Protein AF-A0A3S1G6J6-F1 (afdb_monomer)

Sequence (138 aa):
MSFRYRRLLALITTTALSLSAAEGQTLSLKPFKDDLFAYPAALSTGDNGAYTVLDYHEMRDINQRDEVPEKRVRAQYTDPGVRKVQQDLMLKTDAGDIRHVAVGRTEGASIIVLYLHGQGGSRKQGVDDFTFGGNFNR

Mean predicted aligned error: 9.69 Å

pLDDT: mean 85.07, std 16.34, range [47.88, 97.38]

Solvent-accessible surface area (backbone atoms only — not comparable to full-atom values): 9026 Å² total; per-residue (Å²): 134,72,68,68,59,54,54,53,55,55,54,54,57,58,60,63,67,69,68,80,74,74,72,74,80,76,90,69,81,80,88,67,65,50,86,83,66,57,79,57,62,69,76,44,73,41,76,95,69,78,38,72,43,61,60,82,45,62,61,69,79,48,57,66,47,35,71,38,85,93,58,24,37,35,69,90,49,42,59,76,78,54,62,85,43,52,44,87,44,73,47,83,48,98,92,47,77,47,69,42,65,48,68,67,70,88,69,93,54,96,73,84,88,84,85,80,70,64,90,94,56,51,72,54,55,55,68,35,27,53,50,66,24,39,70,72,60,114

Radius of gyration: 24.17 Å; Cα contacts (8 Å, |Δi|>4): 130; chains: 1; bounding box: 36×58×77 Å

Foldseek 3Di:
DPPVVVVVVVVVVVVVVVPPPPPPPPDDDDDDPCVLQPFADWPDADDVRPDTHGPDDCVRNAQVQAPPHQQFGDPSLADCPQVVQKDFDWDQDPVGIDTAIATDDPPPDPDDQDDDDDPPDDRCQLPPCGRNGPDNRD

Secondary structure (DSSP, 8-state):
--HHHHHHHHHHHHHHTTSS--------PPP-SGGGS----EEEEEGGGTEEEE---HHHHTGGGEEETTTEE-GGG--GGGGGGEEEEEEEETTEEEEEEEES--SS-S--------TT--TTTTT-HHHH-SSTT-

Structure (mmCIF, N/CA/C/O backbone):
data_AF-A0A3S1G6J6-F1
#
_entry.id   AF-A0A3S1G6J6-F1
#
loop_
_atom_site.group_PDB
_atom_site.id
_atom_site.type_symbol
_atom_site.label_atom_id
_atom_site.label_alt_id
_atom_site.label_comp_id
_atom_site.label_asym_id
_atom_site.label_entity_id
_atom_site.label_seq_id
_atom_site.pdbx_PDB_ins_code
_atom_site.Cartn_x
_atom_site.Cartn_y
_atom_site.Cartn_z
_atom_site.occupancy
_atom_site.B_iso_or_equiv
_atom_site.auth_seq_id
_atom_site.auth_comp_id
_atom_site.auth_asym_id
_atom_site.auth_atom_id
_atom_site.pdbx_PDB_model_num
ATOM 1 N N . MET A 1 1 ? -8.159 -36.615 60.527 1.00 50.88 1 MET A N 1
ATOM 2 C CA . MET A 1 1 ? -8.927 -35.936 59.449 1.00 50.88 1 MET A CA 1
ATOM 3 C C . MET A 1 1 ? -8.016 -35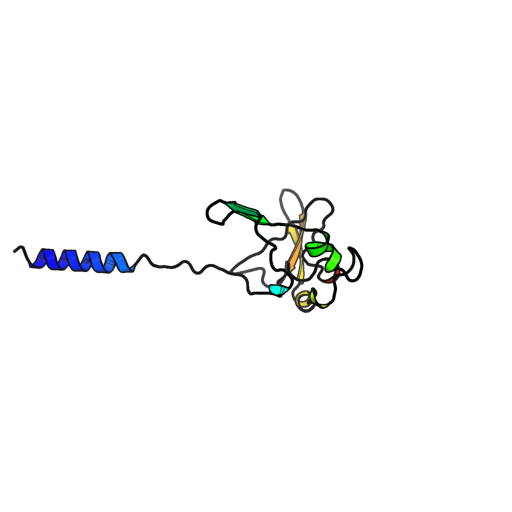.346 58.351 1.00 50.88 1 MET A C 1
ATOM 5 O O . MET A 1 1 ? -8.271 -34.259 57.859 1.00 50.88 1 MET A O 1
ATOM 9 N N . SER A 1 2 ? -6.969 -36.056 57.904 1.00 58.38 2 SER A N 1
ATOM 10 C CA . SER A 1 2 ? -5.903 -35.475 57.054 1.00 58.38 2 SER A CA 1
ATOM 11 C C . SER A 1 2 ? -5.946 -35.860 55.565 1.00 58.38 2 SER A C 1
ATOM 13 O O . SER A 1 2 ? -5.248 -35.255 54.756 1.00 58.38 2 SER A O 1
ATOM 15 N N . PHE A 1 3 ? -6.777 -36.830 55.166 1.00 49.66 3 PHE A N 1
ATOM 16 C CA . PHE A 1 3 ? -6.821 -37.327 53.780 1.00 49.66 3 PHE A CA 1
ATOM 17 C C . PHE A 1 3 ? -7.861 -36.635 52.885 1.00 49.66 3 PHE A C 1
ATOM 19 O O . PHE A 1 3 ? -7.673 -36.558 51.673 1.00 49.66 3 PHE A O 1
ATOM 26 N N . ARG A 1 4 ? -8.943 -36.094 53.463 1.00 52.31 4 ARG A N 1
ATOM 27 C CA . ARG A 1 4 ? -10.014 -35.417 52.705 1.00 52.31 4 ARG A CA 1
ATOM 28 C C . ARG A 1 4 ? -9.624 -33.997 52.272 1.00 52.31 4 ARG A C 1
ATOM 30 O O . ARG A 1 4 ? -9.928 -33.611 51.152 1.00 52.31 4 ARG A O 1
ATOM 37 N N . TYR A 1 5 ? -8.855 -33.281 53.096 1.00 47.88 5 TYR A N 1
ATOM 38 C CA . TYR A 1 5 ? -8.312 -31.956 52.762 1.00 47.88 5 TYR A CA 1
ATOM 39 C C . TYR A 1 5 ? -7.234 -32.011 51.666 1.00 47.88 5 TYR A C 1
ATOM 41 O O . TYR A 1 5 ? -7.206 -31.155 50.788 1.00 47.88 5 TYR A O 1
ATOM 49 N N . ARG A 1 6 ? -6.393 -33.058 51.653 1.00 49.28 6 ARG A N 1
ATOM 50 C CA . ARG A 1 6 ? -5.360 -33.260 50.617 1.00 49.28 6 ARG A CA 1
ATOM 51 C C . ARG A 1 6 ? -5.940 -33.524 49.224 1.00 49.28 6 ARG A C 1
ATOM 53 O O . ARG A 1 6 ? -5.375 -33.056 48.244 1.00 49.28 6 ARG A O 1
ATOM 60 N N . ARG A 1 7 ? -7.072 -34.234 49.128 1.00 49.66 7 ARG A N 1
ATOM 61 C CA . ARG A 1 7 ? -7.771 -34.461 47.848 1.00 49.66 7 ARG A CA 1
ATOM 62 C C . ARG A 1 7 ? -8.477 -33.205 47.332 1.00 49.66 7 ARG A C 1
ATOM 64 O O . ARG A 1 7 ? -8.527 -33.010 46.126 1.00 49.66 7 ARG A O 1
ATOM 71 N N . LEU A 1 8 ? -8.969 -32.348 48.231 1.00 50.72 8 LEU A N 1
ATOM 72 C CA . LEU A 1 8 ? -9.599 -31.078 47.860 1.00 50.72 8 LEU A CA 1
ATOM 73 C C . LEU A 1 8 ? -8.570 -30.069 47.317 1.00 50.72 8 LEU A C 1
ATOM 75 O O . LEU A 1 8 ? -8.818 -29.432 46.301 1.00 50.72 8 LEU A O 1
ATOM 79 N N . LEU A 1 9 ? -7.391 -29.980 47.946 1.00 50.53 9 LEU A N 1
ATOM 80 C CA . LEU A 1 9 ? -6.287 -29.132 47.476 1.00 50.53 9 LEU A CA 1
ATOM 81 C C . LEU A 1 9 ? -5.698 -29.603 46.138 1.00 50.53 9 LEU A C 1
ATOM 83 O O . LEU A 1 9 ? -5.384 -28.766 45.301 1.00 50.53 9 LEU A O 1
ATOM 87 N N . ALA A 1 10 ? -5.595 -30.919 45.916 1.00 50.81 10 ALA A N 1
ATOM 88 C CA . ALA A 1 10 ? -5.104 -31.475 44.652 1.00 50.81 10 ALA A CA 1
ATOM 89 C C . ALA A 1 10 ? -6.067 -31.244 43.472 1.00 50.81 10 ALA A C 1
ATOM 91 O O . ALA A 1 10 ? -5.617 -31.119 42.339 1.00 50.81 10 ALA A O 1
ATOM 92 N N . LEU A 1 11 ? -7.379 -31.167 43.731 1.00 50.28 11 LEU A N 1
ATOM 93 C CA . LEU A 1 11 ? -8.377 -30.911 42.691 1.00 50.28 11 LEU A CA 1
ATOM 94 C C . LEU A 1 11 ? -8.388 -29.435 42.257 1.00 50.28 11 LEU A C 1
ATOM 96 O O . LEU A 1 11 ? -8.588 -29.151 41.080 1.00 50.28 11 LEU A O 1
ATOM 100 N N . ILE A 1 12 ? -8.122 -28.509 43.189 1.00 53.03 12 ILE A N 1
ATOM 101 C CA . ILE A 1 12 ? -8.065 -27.060 42.929 1.00 53.03 12 ILE A CA 1
ATOM 102 C C . ILE A 1 12 ? -6.792 -26.678 42.155 1.00 53.03 12 ILE A C 1
ATOM 104 O O . ILE A 1 12 ? -6.834 -25.794 41.300 1.00 53.03 12 ILE A O 1
ATOM 108 N N . THR A 1 13 ? -5.664 -27.359 42.386 1.00 50.00 13 THR A N 1
ATOM 109 C CA . THR A 1 13 ? -4.438 -27.114 41.608 1.00 50.00 13 THR A CA 1
ATOM 110 C C . THR A 1 13 ? -4.523 -27.649 40.178 1.00 50.00 13 THR A C 1
ATOM 112 O O . THR A 1 13 ? -3.950 -27.037 39.281 1.00 50.00 13 THR A O 1
ATOM 115 N N . THR A 1 14 ? -5.277 -28.725 39.917 1.00 49.28 14 THR A N 1
ATOM 116 C CA . THR A 1 14 ? -5.472 -29.229 38.544 1.00 49.28 14 THR A CA 1
ATOM 117 C C . THR A 1 14 ? -6.400 -28.363 37.689 1.00 49.28 14 THR A C 1
ATOM 119 O O . THR A 1 14 ? -6.149 -28.241 36.496 1.00 49.28 14 THR A O 1
ATOM 122 N N . THR A 1 15 ? -7.420 -27.712 38.262 1.00 51.25 15 THR A N 1
ATOM 123 C CA . THR A 1 15 ? -8.290 -26.779 37.515 1.00 51.25 15 THR A CA 1
ATOM 124 C C . THR A 1 15 ? -7.660 -25.405 37.297 1.00 51.25 15 THR A C 1
ATOM 126 O O . THR A 1 15 ? -7.985 -24.744 36.314 1.00 51.25 15 THR A O 1
ATOM 129 N N . ALA A 1 16 ? -6.725 -24.979 38.153 1.00 49.78 16 ALA A N 1
ATOM 130 C CA . ALA A 1 16 ? -6.007 -23.715 37.972 1.00 49.78 16 ALA A CA 1
ATOM 131 C C . ALA A 1 16 ? -4.977 -23.755 36.823 1.00 49.78 16 ALA A C 1
ATOM 133 O O . ALA A 1 16 ? -4.692 -22.717 36.233 1.00 49.78 16 ALA A O 1
ATOM 134 N N . LEU A 1 17 ? -4.449 -24.934 36.460 1.00 49.00 17 LEU A N 1
ATOM 135 C CA . LEU A 1 17 ? -3.523 -25.070 35.325 1.00 49.00 17 LEU A CA 1
ATOM 136 C C . LEU A 1 17 ? -4.220 -25.111 33.954 1.00 49.00 17 LEU A C 1
ATOM 138 O O . LEU A 1 17 ? -3.553 -24.960 32.935 1.00 49.00 17 LEU A O 1
ATOM 142 N N . SER A 1 18 ? -5.541 -25.297 33.901 1.00 49.25 18 SER A N 1
ATOM 143 C CA . SER A 1 18 ? -6.286 -25.389 32.636 1.00 49.25 18 SER A CA 1
ATOM 144 C C . SER A 1 18 ? -6.743 -24.034 32.079 1.00 49.25 18 SER A C 1
ATOM 146 O O . SER A 1 18 ? -7.242 -23.989 30.959 1.00 49.25 18 SER A O 1
ATOM 148 N N . LEU A 1 19 ? -6.593 -22.934 32.829 1.00 50.34 19 LEU A N 1
ATOM 149 C CA . LEU A 1 19 ? -7.060 -21.600 32.413 1.00 50.34 19 LEU A CA 1
ATOM 150 C C . LEU A 1 19 ? -5.999 -20.744 31.697 1.00 50.34 19 LEU A C 1
ATOM 152 O O . LEU A 1 19 ? -6.320 -19.652 31.237 1.00 50.34 19 LEU A O 1
ATOM 156 N N . SER A 1 20 ? -4.758 -21.218 31.564 1.00 50.28 20 SER A N 1
ATOM 157 C CA . SER A 1 20 ? -3.644 -20.392 31.062 1.00 50.28 20 SER A CA 1
ATOM 158 C C . SER A 1 20 ? -3.334 -20.545 29.568 1.00 50.28 20 SER A C 1
ATOM 160 O O . SER A 1 20 ? -2.316 -20.037 29.113 1.00 50.28 20 SER A O 1
ATOM 162 N N . ALA A 1 21 ? -4.194 -21.207 28.792 1.00 52.06 21 ALA A N 1
ATOM 163 C CA . ALA A 1 21 ? -4.043 -21.321 27.340 1.00 52.06 21 ALA A CA 1
ATOM 164 C C . ALA A 1 21 ? -5.239 -20.702 26.605 1.00 52.06 21 ALA A C 1
ATOM 166 O O . ALA A 1 21 ? -5.831 -21.306 25.716 1.00 52.06 21 ALA A O 1
ATOM 167 N N . ALA A 1 22 ? -5.614 -19.478 26.975 1.00 48.84 22 ALA A N 1
ATOM 168 C CA . ALA A 1 22 ? -6.229 -18.598 25.993 1.00 48.84 22 ALA A CA 1
ATOM 169 C C . ALA A 1 22 ? -5.096 -18.119 25.077 1.00 48.84 22 ALA A C 1
ATOM 171 O O . ALA A 1 22 ? -4.507 -17.064 25.305 1.00 48.84 22 ALA A O 1
ATOM 172 N N . GLU A 1 23 ? -4.730 -18.940 24.089 1.00 52.06 23 GLU A N 1
ATOM 173 C CA . GLU A 1 23 ? -3.967 -18.455 22.943 1.00 52.06 23 GLU A CA 1
ATOM 174 C C . GLU A 1 23 ? -4.754 -17.271 22.379 1.00 52.06 23 GLU A C 1
ATOM 176 O O . GLU A 1 23 ? -5.882 -17.421 21.904 1.00 52.06 23 GLU A O 1
ATOM 181 N N . GLY A 1 24 ? -4.208 -16.063 22.523 1.00 55.59 24 GLY A N 1
ATOM 182 C CA . GLY A 1 24 ? -4.792 -14.891 21.900 1.00 55.59 24 GLY A CA 1
ATOM 183 C C . GLY A 1 24 ? -4.855 -15.160 20.404 1.00 55.59 24 GLY A C 1
ATOM 184 O O . GLY A 1 24 ? -3.812 -15.339 19.778 1.00 55.59 24 GLY A O 1
ATOM 185 N N . GLN A 1 25 ? -6.063 -15.223 19.839 1.00 61.56 25 GLN A N 1
ATOM 186 C CA . GLN A 1 25 ? -6.243 -15.286 18.394 1.00 61.56 25 GLN A CA 1
ATOM 187 C C . GLN A 1 25 ? -5.482 -14.110 17.791 1.00 61.56 25 GLN A C 1
ATOM 189 O O . GLN A 1 25 ? -5.874 -12.954 17.954 1.00 61.56 25 GLN A O 1
ATOM 194 N N . THR A 1 26 ? -4.358 -14.401 17.140 1.00 72.81 26 THR A N 1
ATOM 195 C CA . THR A 1 26 ? -3.613 -13.385 16.415 1.00 72.81 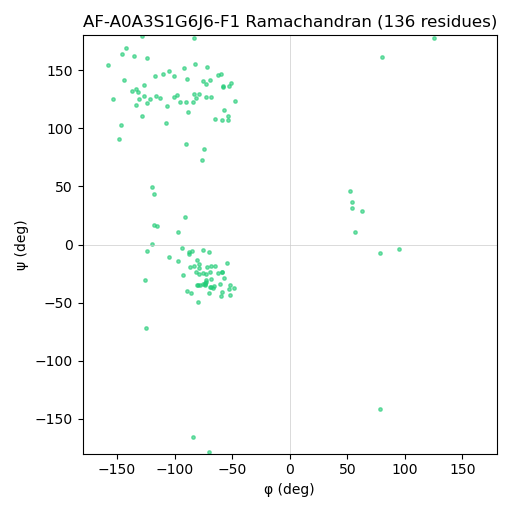26 THR A CA 1
ATOM 196 C C . THR A 1 26 ? -4.503 -12.927 15.271 1.00 72.81 26 THR A C 1
ATOM 198 O O . THR A 1 26 ? -4.764 -13.666 14.323 1.00 72.81 26 THR A O 1
ATOM 201 N N . LEU A 1 27 ? -5.024 -11.711 15.407 1.00 82.25 27 LEU A N 1
ATOM 202 C CA . LEU A 1 27 ? -5.708 -10.998 14.342 1.00 82.25 27 LEU A CA 1
ATOM 203 C C . LEU A 1 27 ? -4.720 -10.855 13.182 1.00 82.25 27 LEU A C 1
ATOM 205 O O . LEU A 1 27 ? -3.752 -10.106 13.277 1.00 82.25 27 LEU A O 1
ATOM 209 N N . SER A 1 28 ? -4.949 -11.618 12.116 1.00 85.06 28 SER A N 1
ATOM 210 C CA . SER A 1 28 ? -4.116 -11.621 10.917 1.00 85.06 28 SER A CA 1
ATOM 211 C C . SER A 1 28 ? -4.921 -11.145 9.715 1.00 85.06 28 SER A C 1
ATOM 213 O O . SER A 1 28 ? -6.125 -11.407 9.608 1.00 85.06 28 SER A O 1
ATOM 215 N N . LEU A 1 29 ? -4.251 -10.439 8.810 1.00 86.88 29 LEU A N 1
ATOM 216 C CA . LEU A 1 29 ? -4.826 -10.060 7.527 1.00 86.88 29 LEU A CA 1
ATOM 217 C C . LEU A 1 29 ? -4.928 -11.293 6.625 1.00 86.88 29 LEU A C 1
ATOM 219 O O . LEU A 1 29 ? -4.169 -12.255 6.755 1.00 86.88 29 LEU A O 1
ATOM 223 N N . LYS A 1 30 ? -5.892 -11.278 5.702 1.00 88.06 30 LYS A N 1
ATOM 224 C CA . LYS A 1 30 ? -5.967 -12.330 4.686 1.00 88.06 30 LYS A CA 1
ATOM 225 C C . LYS A 1 30 ? -4.779 -12.190 3.724 1.00 88.06 30 LYS A C 1
ATOM 227 O O . LYS A 1 30 ? -4.477 -11.059 3.348 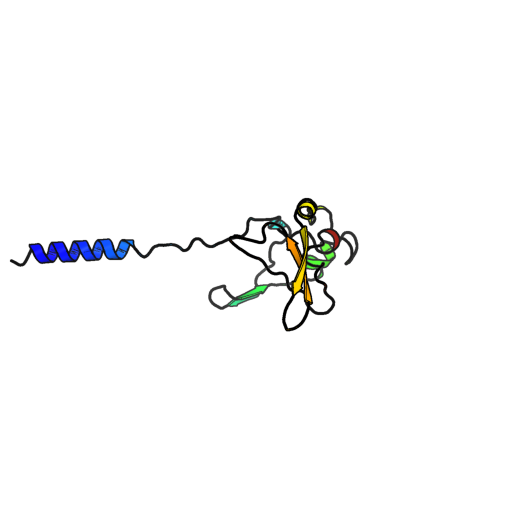1.00 88.06 30 LYS A O 1
ATOM 232 N N . PRO A 1 31 ? -4.181 -13.307 3.278 1.00 89.94 31 PRO A N 1
ATOM 233 C CA . PRO A 1 31 ? -3.203 -13.307 2.195 1.00 89.94 31 PRO A CA 1
ATOM 234 C C . PRO A 1 31 ? -3.713 -12.570 0.955 1.00 89.94 31 PRO A C 1
ATOM 236 O O . PRO A 1 31 ? -4.872 -12.745 0.556 1.00 89.94 31 PRO A O 1
ATOM 239 N N . PHE A 1 32 ? -2.847 -11.793 0.312 1.00 91.06 32 PHE A N 1
ATOM 240 C CA . PHE A 1 32 ? -3.133 -11.139 -0.958 1.00 91.06 32 PHE A CA 1
ATOM 241 C C . PHE A 1 32 ? -1.863 -11.039 -1.801 1.00 91.06 32 PHE A C 1
ATOM 243 O O . PHE A 1 32 ? -1.032 -10.155 -1.621 1.00 91.06 32 PHE A O 1
ATOM 250 N N . LYS A 1 33 ? -1.756 -11.931 -2.795 1.00 93.44 33 LYS A N 1
ATOM 251 C CA . LYS A 1 33 ? -0.619 -11.977 -3.729 1.00 93.44 33 LYS A CA 1
ATOM 252 C C . LYS A 1 33 ? 0.736 -12.066 -3.010 1.00 93.44 33 LYS A C 1
ATOM 254 O O . LYS A 1 33 ? 1.714 -11.497 -3.489 1.00 93.44 33 LYS A O 1
ATOM 259 N N . ASP A 1 34 ? 0.784 -12.793 -1.897 1.00 92.38 34 ASP A N 1
ATOM 260 C CA . ASP A 1 34 ? 1.956 -12.895 -1.023 1.00 92.38 34 ASP A CA 1
ATOM 261 C C . ASP A 1 34 ? 3.223 -13.289 -1.794 1.00 92.38 34 ASP A C 1
ATOM 263 O O . ASP A 1 34 ? 4.267 -12.691 -1.577 1.00 92.38 34 ASP A O 1
ATOM 267 N N . ASP A 1 35 ? 3.123 -14.185 -2.780 1.00 93.31 35 ASP A N 1
ATOM 268 C CA . ASP A 1 35 ? 4.262 -14.581 -3.623 1.00 93.31 35 ASP A CA 1
ATOM 269 C C . ASP A 1 35 ? 4.871 -13.409 -4.417 1.00 93.31 35 ASP A C 1
ATOM 271 O O . ASP A 1 35 ? 6.077 -13.366 -4.648 1.00 93.31 35 ASP A O 1
ATOM 275 N N . LEU A 1 36 ? 4.050 -12.440 -4.842 1.00 92.75 36 LEU A N 1
ATOM 276 C CA . LEU A 1 36 ? 4.499 -11.258 -5.589 1.00 92.75 36 LEU A CA 1
ATOM 277 C C . LEU A 1 36 ? 5.075 -10.163 -4.683 1.00 92.75 36 LEU A C 1
ATOM 279 O O . LEU A 1 36 ? 5.828 -9.318 -5.171 1.00 92.75 36 LEU A O 1
ATOM 283 N N . PHE A 1 37 ? 4.693 -10.152 -3.404 1.00 90.38 37 PHE A N 1
ATOM 284 C CA . PHE A 1 37 ? 5.095 -9.154 -2.406 1.00 90.38 37 PHE A CA 1
ATOM 285 C C . PHE A 1 37 ? 5.932 -9.753 -1.270 1.00 90.38 37 PHE A C 1
ATOM 287 O O . PHE A 1 37 ? 6.087 -9.123 -0.223 1.00 90.38 37 PHE A O 1
ATOM 294 N N . ALA A 1 38 ? 6.463 -10.960 -1.471 1.00 91.19 38 ALA A N 1
ATOM 295 C CA . ALA A 1 38 ? 7.235 -11.670 -0.471 1.00 91.19 38 ALA A CA 1
ATOM 296 C C . ALA A 1 38 ? 8.433 -10.825 -0.036 1.00 91.19 38 ALA A C 1
ATOM 298 O O . ALA A 1 38 ? 9.136 -10.232 -0.861 1.00 91.19 38 ALA A O 1
ATOM 299 N N . TYR A 1 39 ? 8.667 -10.779 1.273 1.00 90.69 39 TYR A N 1
ATOM 300 C CA . TYR A 1 39 ? 9.829 -10.087 1.796 1.00 90.69 39 TYR A CA 1
ATOM 301 C C . TYR A 1 39 ? 11.122 -10.732 1.288 1.00 90.69 39 TYR A C 1
ATOM 303 O O . TYR A 1 39 ? 11.193 -11.957 1.139 1.00 90.69 39 TYR A O 1
ATOM 311 N N . PRO A 1 40 ? 12.168 -9.927 1.050 1.00 92.94 40 PRO A N 1
ATOM 312 C CA . PRO A 1 40 ? 13.490 -10.473 0.812 1.00 92.94 40 PRO A CA 1
ATOM 313 C C . PRO A 1 40 ? 14.077 -11.083 2.080 1.00 92.94 40 PRO A C 1
ATOM 315 O O . PRO A 1 40 ? 13.458 -11.084 3.145 1.00 92.94 40 PRO A O 1
ATOM 318 N N . ALA A 1 41 ? 15.308 -11.578 1.967 1.00 94.81 41 ALA A N 1
ATOM 319 C CA . ALA A 1 41 ? 16.045 -12.067 3.118 1.00 94.81 41 ALA A CA 1
ATOM 320 C C . ALA A 1 41 ? 16.084 -11.013 4.238 1.00 94.81 41 ALA A C 1
ATOM 322 O O . ALA A 1 41 ? 16.313 -9.824 3.998 1.00 94.81 41 ALA A O 1
ATOM 323 N N . ALA A 1 42 ? 15.865 -11.464 5.471 1.00 96.44 42 ALA A N 1
ATOM 324 C CA . ALA A 1 42 ? 16.095 -10.639 6.643 1.00 96.44 42 ALA A CA 1
ATOM 325 C C . ALA A 1 42 ? 17.606 -10.484 6.862 1.00 96.44 42 ALA A C 1
ATOM 327 O O . ALA A 1 42 ? 18.334 -11.474 6.935 1.00 96.44 42 ALA A O 1
ATOM 328 N N . LEU A 1 43 ? 18.067 -9.241 6.981 1.00 97.38 43 LEU A N 1
ATOM 329 C CA . LEU A 1 43 ? 19.440 -8.900 7.350 1.00 97.38 43 LEU A CA 1
ATOM 330 C C . LEU A 1 43 ? 19.647 -9.014 8.863 1.00 97.38 43 LEU A C 1
ATOM 332 O O . LEU A 1 43 ? 20.717 -9.406 9.324 1.00 97.38 43 LEU A O 1
ATOM 336 N N . SER A 1 44 ? 18.620 -8.673 9.644 1.00 97.31 44 SER A N 1
ATOM 337 C CA . SER A 1 44 ? 18.599 -8.863 11.092 1.00 97.31 44 SER A CA 1
ATOM 338 C C . SER A 1 44 ? 17.169 -8.906 11.624 1.00 97.31 44 SER A C 1
ATOM 340 O O . SER A 1 44 ? 16.255 -8.319 11.044 1.00 97.31 44 SER A O 1
ATOM 342 N N . THR A 1 45 ? 16.989 -9.577 12.758 1.00 97.06 45 THR A N 1
ATOM 343 C CA . THR A 1 45 ? 15.740 -9.583 13.523 1.00 97.06 45 THR A CA 1
ATOM 344 C C . THR A 1 45 ? 16.072 -9.308 14.986 1.00 97.06 45 THR A C 1
ATOM 346 O O . THR A 1 45 ? 16.987 -9.914 15.543 1.00 97.06 45 THR A O 1
ATOM 349 N N . GLY A 1 46 ? 15.347 -8.377 15.598 1.00 95.75 46 GLY A N 1
ATOM 350 C CA . GLY A 1 46 ? 15.483 -7.966 16.992 1.00 95.75 46 GLY A CA 1
ATOM 351 C C . GLY A 1 46 ? 14.142 -7.995 17.720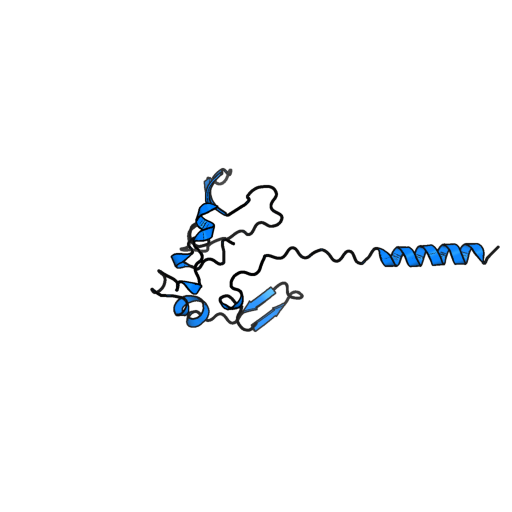 1.00 95.75 46 GLY A C 1
ATOM 352 O O . GLY A 1 46 ? 13.111 -8.342 17.142 1.00 95.75 46 GLY A O 1
ATOM 353 N N . ASP A 1 47 ? 14.162 -7.646 19.006 1.00 94.75 47 ASP A N 1
ATOM 354 C CA . ASP A 1 47 ? 12.963 -7.451 19.831 1.00 94.75 47 ASP A CA 1
ATOM 355 C C . ASP A 1 47 ? 11.977 -8.630 19.793 1.00 94.75 47 ASP A C 1
ATOM 357 O O . ASP A 1 47 ? 10.774 -8.458 19.608 1.00 94.75 47 ASP A O 1
ATOM 361 N N . ASN A 1 48 ? 12.495 -9.857 19.925 1.00 91.81 48 ASN A N 1
ATOM 362 C CA . ASN A 1 48 ? 11.710 -11.096 19.837 1.00 91.81 48 ASN A CA 1
ATOM 363 C C . ASN A 1 48 ? 10.875 -11.212 18.543 1.00 91.81 48 ASN A 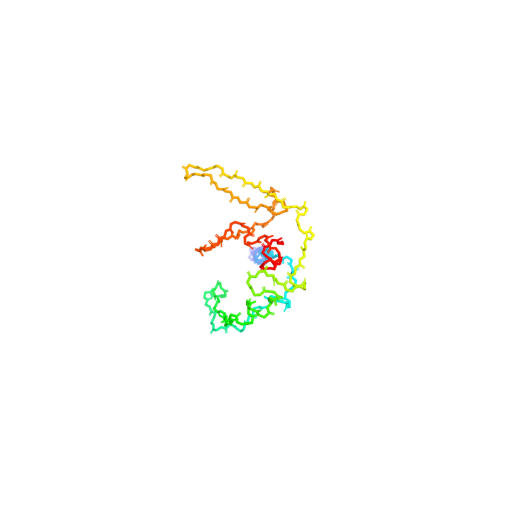C 1
ATOM 365 O O . ASN A 1 48 ? 9.800 -11.806 18.549 1.00 91.81 48 ASN A O 1
ATOM 369 N N . GLY A 1 49 ? 11.359 -10.640 17.436 1.00 88.81 49 GLY A N 1
ATOM 370 C CA . GLY A 1 49 ? 10.668 -10.645 16.146 1.00 88.81 49 GLY A CA 1
ATOM 371 C C . GLY A 1 49 ? 9.830 -9.397 15.870 1.00 88.81 49 GLY A C 1
ATOM 372 O O . GLY A 1 49 ? 9.313 -9.267 14.764 1.00 88.81 49 GLY A O 1
ATOM 373 N N . ALA A 1 50 ? 9.719 -8.462 16.819 1.00 91.50 50 ALA A N 1
ATOM 374 C CA . ALA A 1 50 ? 8.973 -7.219 16.615 1.00 91.50 50 ALA A CA 1
ATOM 375 C C . ALA A 1 50 ? 9.687 -6.238 15.670 1.00 91.50 50 ALA A C 1
ATOM 377 O O . ALA A 1 50 ? 9.048 -5.350 15.106 1.00 91.50 50 ALA A O 1
ATOM 378 N N . TYR A 1 51 ? 10.996 -6.411 15.470 1.00 93.69 51 TYR A N 1
ATOM 379 C CA . TYR A 1 51 ? 11.794 -5.601 14.560 1.00 93.69 51 TYR A CA 1
ATOM 380 C C . TYR A 1 51 ? 12.556 -6.490 13.580 1.00 93.69 51 TYR A C 1
ATOM 382 O O . TYR A 1 51 ? 13.266 -7.406 13.990 1.00 93.69 51 TYR A O 1
ATOM 390 N N . THR A 1 52 ? 12.430 -6.219 12.282 1.00 95.00 52 THR A N 1
ATOM 391 C CA . THR A 1 52 ? 13.172 -6.929 11.233 1.00 95.00 52 THR A CA 1
ATOM 392 C C . THR A 1 52 ? 13.694 -5.937 10.205 1.00 95.00 52 THR A C 1
ATOM 394 O O . THR A 1 52 ? 12.950 -5.092 9.712 1.00 95.00 52 THR A O 1
ATOM 397 N N . VAL A 1 53 ? 14.974 -6.065 9.866 1.00 96.56 53 VAL A N 1
ATOM 398 C CA . VAL A 1 53 ? 15.609 -5.351 8.758 1.00 96.56 53 VAL A CA 1
ATOM 399 C C . VAL A 1 53 ? 15.646 -6.280 7.558 1.00 96.56 53 VAL A C 1
ATOM 401 O O . VAL A 1 53 ? 16.103 -7.416 7.663 1.00 96.56 53 VAL A O 1
ATOM 404 N N . LEU A 1 54 ? 15.172 -5.794 6.417 1.00 96.12 54 LEU A N 1
ATOM 405 C CA . LEU A 1 54 ? 15.037 -6.560 5.184 1.00 96.12 54 LEU A CA 1
ATOM 406 C C . LEU A 1 54 ? 16.044 -6.087 4.133 1.00 96.12 54 LEU A C 1
ATOM 408 O O . LEU A 1 54 ? 16.356 -4.899 4.061 1.00 96.12 54 LEU A O 1
ATOM 412 N N . ASP A 1 55 ? 16.512 -7.016 3.303 1.00 96.75 55 ASP A N 1
ATOM 413 C CA . ASP A 1 55 ? 17.449 -6.766 2.204 1.00 96.75 55 ASP A CA 1
ATOM 414 C C . ASP A 1 55 ? 16.754 -6.104 0.997 1.00 96.75 55 ASP A C 1
ATOM 416 O O . ASP A 1 55 ? 16.433 -6.741 -0.016 1.00 96.75 55 ASP A O 1
ATOM 420 N N . TYR A 1 56 ? 16.411 -4.821 1.151 1.00 95.06 56 TYR A N 1
ATOM 421 C CA . TYR A 1 56 ? 15.711 -4.020 0.144 1.00 95.06 56 TYR A CA 1
ATOM 422 C C . TYR A 1 56 ? 16.589 -3.756 -1.081 1.00 95.06 56 TYR A C 1
ATOM 424 O O . TYR A 1 56 ? 17.668 -3.178 -0.962 1.00 95.06 56 TYR A O 1
ATOM 432 N N . HIS A 1 57 ? 16.078 -4.081 -2.268 1.00 94.19 57 HIS A N 1
ATOM 433 C CA . HIS A 1 57 ? 16.724 -3.820 -3.550 1.00 94.19 57 HIS A CA 1
ATOM 434 C C . HIS A 1 57 ? 15.751 -3.105 -4.482 1.00 94.19 57 HIS A C 1
ATOM 436 O O . HIS A 1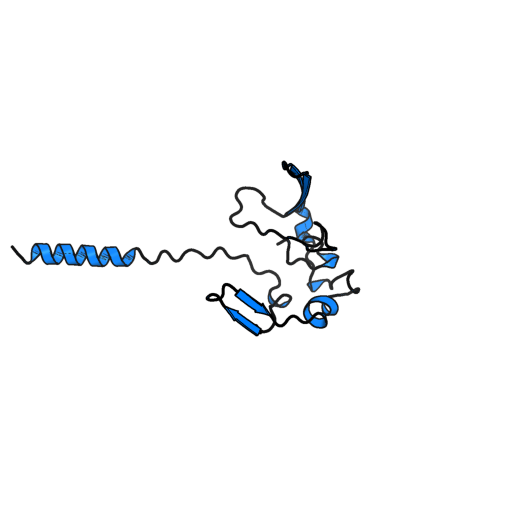 57 ? 14.824 -3.725 -4.999 1.00 94.19 57 HIS A O 1
ATOM 442 N N . GLU A 1 58 ? 16.010 -1.830 -4.778 1.00 92.31 58 GLU A N 1
ATOM 443 C CA . GLU A 1 58 ? 15.129 -0.983 -5.596 1.00 92.31 58 GLU A CA 1
ATOM 444 C C . GLU A 1 58 ? 14.757 -1.622 -6.943 1.00 92.31 58 GLU A C 1
ATOM 446 O O . GLU A 1 58 ? 13.583 -1.671 -7.309 1.00 92.31 58 GLU A O 1
ATOM 451 N N . MET A 1 59 ? 15.733 -2.222 -7.634 1.00 93.75 59 MET A N 1
ATOM 452 C CA . MET A 1 59 ? 15.476 -2.901 -8.904 1.00 93.75 59 MET A CA 1
ATOM 453 C C . MET A 1 59 ? 14.451 -4.030 -8.776 1.00 93.75 59 MET A C 1
ATOM 455 O O . MET A 1 59 ? 13.613 -4.168 -9.656 1.00 93.75 59 MET A O 1
ATOM 459 N N . ARG A 1 60 ? 14.492 -4.829 -7.705 1.00 92.50 60 ARG A N 1
ATOM 460 C CA . ARG A 1 60 ? 13.550 -5.937 -7.470 1.00 92.50 60 ARG A CA 1
ATOM 461 C C . ARG A 1 60 ? 12.221 -5.422 -6.918 1.00 92.50 60 ARG A C 1
ATOM 463 O O . ARG A 1 60 ? 11.158 -5.785 -7.415 1.00 92.50 60 ARG A O 1
ATOM 470 N N . ASP A 1 61 ? 12.299 -4.595 -5.881 1.00 89.81 61 ASP A N 1
ATOM 471 C CA . ASP A 1 61 ? 11.159 -4.199 -5.059 1.00 89.81 61 ASP A CA 1
ATOM 472 C C . ASP A 1 61 ? 10.362 -3.053 -5.647 1.00 89.81 61 ASP A C 1
ATOM 474 O O . ASP A 1 61 ? 9.232 -2.861 -5.223 1.00 89.81 61 ASP A O 1
ATOM 478 N N . ILE A 1 62 ? 10.920 -2.290 -6.588 1.00 88.12 62 ILE A N 1
ATOM 479 C CA . ILE A 1 62 ? 10.251 -1.177 -7.261 1.00 88.12 62 ILE A CA 1
ATOM 480 C C . ILE A 1 62 ? 10.305 -1.398 -8.772 1.00 88.12 62 ILE A C 1
ATOM 482 O O . ILE A 1 62 ? 9.288 -1.764 -9.361 1.00 88.12 62 ILE A O 1
ATOM 486 N N . ASN A 1 63 ? 11.476 -1.247 -9.399 1.00 92.50 63 ASN A N 1
ATOM 487 C CA . ASN A 1 63 ? 11.550 -1.014 -10.846 1.00 92.50 63 ASN A CA 1
ATOM 488 C C . ASN A 1 63 ? 11.124 -2.224 -11.695 1.00 92.50 63 ASN A C 1
ATOM 490 O O . ASN A 1 63 ? 10.488 -2.060 -12.732 1.00 92.50 63 ASN A O 1
ATOM 494 N N . GLN A 1 64 ? 11.432 -3.458 -11.284 1.00 94.12 64 GLN A N 1
ATOM 495 C CA . GLN A 1 64 ? 11.060 -4.667 -12.037 1.00 94.12 64 GLN A CA 1
ATOM 496 C C . GLN A 1 64 ? 9.553 -4.942 -12.047 1.00 94.12 64 GLN A C 1
ATOM 498 O O . GLN A 1 64 ? 9.076 -5.702 -12.896 1.00 94.12 64 GLN A O 1
ATOM 503 N N . ARG A 1 65 ? 8.798 -4.338 -11.125 1.00 93.81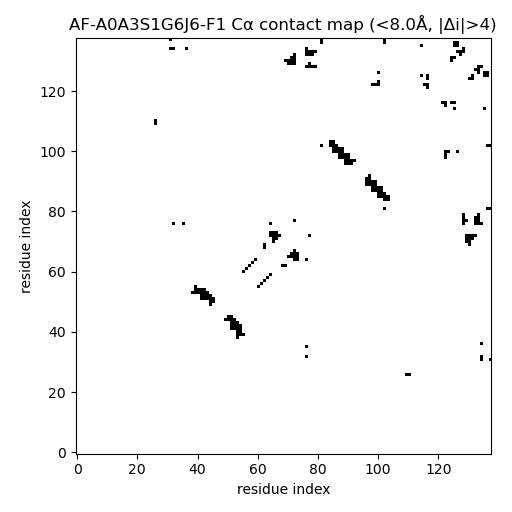 65 ARG A N 1
ATOM 504 C CA . ARG A 1 65 ? 7.335 -4.457 -11.082 1.00 93.81 65 ARG A CA 1
ATOM 505 C C . ARG A 1 65 ? 6.663 -3.552 -12.103 1.00 93.81 65 ARG A C 1
ATOM 507 O O . ARG A 1 65 ? 5.512 -3.804 -12.472 1.00 93.81 65 ARG A O 1
ATOM 514 N N . ASP A 1 66 ? 7.379 -2.536 -12.568 1.00 95.25 66 ASP A N 1
ATOM 515 C CA . ASP A 1 66 ? 6.853 -1.552 -13.490 1.00 95.25 66 ASP A CA 1
ATOM 516 C C . ASP A 1 66 ? 6.692 -2.137 -14.899 1.00 95.25 66 ASP A C 1
ATOM 518 O O . ASP A 1 66 ? 7.502 -2.910 -15.424 1.00 95.25 66 ASP A O 1
ATOM 522 N N . GLU A 1 67 ? 5.570 -1.777 -15.505 1.00 96.81 67 GLU A N 1
ATOM 523 C CA . GLU A 1 67 ? 5.353 -1.791 -16.946 1.00 96.81 67 GLU A CA 1
ATOM 524 C C . GLU A 1 67 ? 5.852 -0.471 -17.552 1.00 96.81 67 GLU A C 1
ATOM 526 O O . GLU A 1 67 ? 6.523 -0.474 -18.581 1.00 96.81 67 GLU A O 1
ATOM 531 N N . VAL A 1 68 ? 5.567 0.652 -16.881 1.00 95.69 68 VAL A N 1
ATOM 532 C CA . VAL A 1 68 ? 6.094 1.981 -17.207 1.00 95.69 68 VAL A CA 1
ATOM 533 C C . VAL A 1 68 ? 6.786 2.528 -15.960 1.00 95.69 68 VAL A C 1
ATOM 535 O O . VAL A 1 68 ? 6.097 2.671 -14.945 1.00 95.69 68 VAL A O 1
ATOM 538 N N . PRO A 1 69 ? 8.089 2.865 -16.028 1.00 92.19 69 PRO A N 1
ATOM 539 C CA . PRO A 1 69 ? 8.859 3.298 -14.864 1.00 92.19 69 PRO A CA 1
ATOM 540 C C . PRO A 1 69 ? 8.133 4.365 -14.044 1.00 92.19 69 PRO A C 1
ATOM 542 O O . PRO A 1 69 ? 7.727 5.392 -14.597 1.00 92.19 69 PRO A O 1
ATOM 545 N N . GLU A 1 70 ? 7.932 4.078 -12.756 1.00 86.50 70 GLU A N 1
ATOM 546 C CA . GLU A 1 70 ? 7.323 4.948 -11.736 1.00 86.50 70 GLU A CA 1
ATOM 547 C C . GLU A 1 70 ? 5.902 5.454 -12.052 1.00 86.50 70 GLU A C 1
ATOM 549 O O . GLU A 1 70 ? 5.380 6.349 -11.385 1.00 86.50 70 GLU A O 1
ATOM 554 N N . LYS A 1 71 ? 5.251 4.908 -13.084 1.00 91.50 71 LYS A N 1
ATOM 555 C CA . LYS A 1 71 ? 3.932 5.364 -13.557 1.00 91.50 71 LYS A CA 1
ATOM 556 C C . LYS A 1 71 ? 2.904 4.255 -13.624 1.00 91.50 71 LYS A C 1
ATOM 558 O O . LYS A 1 71 ? 1.710 4.533 -13.530 1.00 91.50 71 LYS A O 1
ATOM 563 N N . ARG A 1 72 ? 3.338 3.022 -13.883 1.00 94.12 72 ARG A N 1
ATOM 564 C CA . ARG A 1 72 ? 2.426 1.899 -14.054 1.00 94.12 72 ARG A CA 1
ATOM 565 C C . ARG A 1 72 ? 3.094 0.584 -13.702 1.00 94.12 72 ARG A C 1
ATOM 567 O O . ARG A 1 72 ? 4.076 0.222 -14.342 1.00 94.12 72 ARG A O 1
ATOM 574 N N . VAL A 1 73 ? 2.495 -0.173 -12.791 1.00 95.25 73 VAL A N 1
ATOM 575 C CA . VAL A 1 73 ? 2.884 -1.557 -12.508 1.00 95.25 73 VAL A CA 1
ATOM 576 C C . VAL A 1 73 ? 2.267 -2.528 -13.510 1.00 95.25 73 VAL A C 1
ATOM 578 O O . VAL A 1 73 ? 1.199 -2.282 -14.077 1.00 95.25 73 VAL A O 1
ATOM 581 N N . ARG A 1 74 ? 2.911 -3.681 -13.696 1.00 96.06 74 ARG A N 1
ATOM 582 C CA . ARG A 1 74 ? 2.368 -4.779 -14.507 1.00 96.06 74 ARG A CA 1
ATOM 583 C C . ARG A 1 74 ? 1.035 -5.263 -13.939 1.00 96.06 74 ARG A C 1
ATOM 585 O O . ARG A 1 74 ? 0.851 -5.329 -12.723 1.00 96.06 74 ARG A O 1
ATOM 592 N N . ALA A 1 75 ? 0.134 -5.700 -14.818 1.00 95.38 75 ALA A N 1
ATOM 593 C CA . ALA A 1 75 ? -1.236 -6.081 -14.462 1.00 95.38 75 ALA A CA 1
ATOM 5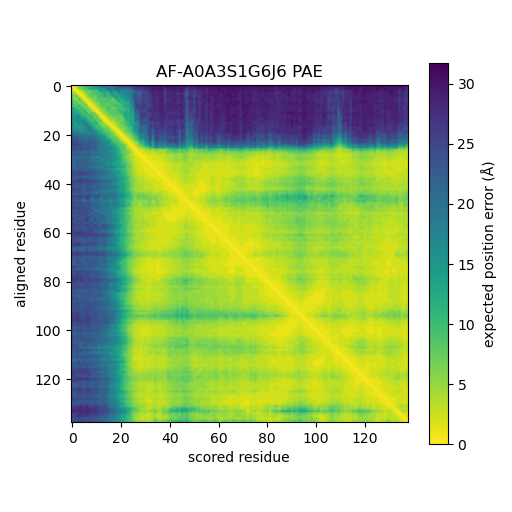94 C C . ALA A 1 75 ? -1.334 -7.092 -13.301 1.00 95.38 75 ALA A C 1
ATOM 596 O O . ALA A 1 75 ? -2.231 -6.974 -12.466 1.00 95.38 75 ALA A O 1
ATOM 597 N N . GLN A 1 76 ? -0.383 -8.029 -13.188 1.00 95.50 76 GLN A N 1
ATOM 598 C CA . GLN A 1 76 ? -0.337 -9.015 -12.101 1.00 95.50 76 GLN A CA 1
ATOM 599 C C . GLN A 1 76 ? -0.253 -8.393 -10.696 1.00 95.50 76 GLN A C 1
ATOM 601 O O . GLN A 1 76 ? -0.716 -9.005 -9.739 1.00 95.50 76 GLN A O 1
ATOM 606 N N . TYR A 1 77 ? 0.245 -7.159 -10.559 1.00 93.62 77 TYR A N 1
ATOM 607 C CA . TYR A 1 77 ? 0.316 -6.431 -9.285 1.00 93.62 77 TYR A CA 1
ATOM 608 C C . TYR A 1 77 ? -0.958 -5.628 -8.970 1.00 93.62 77 TYR A C 1
ATOM 610 O O . TYR A 1 77 ? -1.108 -5.127 -7.859 1.00 93.62 77 TYR A O 1
ATOM 618 N N . THR A 1 78 ? -1.915 -5.547 -9.899 1.00 93.62 78 THR A N 1
ATOM 619 C CA . THR A 1 78 ? -3.142 -4.733 -9.765 1.00 93.62 78 THR A CA 1
ATOM 620 C C . THR A 1 78 ? -4.378 -5.580 -9.464 1.00 93.62 78 THR A C 1
ATOM 622 O O . THR A 1 78 ? -4.454 -6.733 -9.889 1.00 93.62 78 THR A O 1
ATOM 625 N N . ASP A 1 79 ? -5.353 -5.035 -8.739 1.00 92.31 79 ASP A N 1
ATOM 626 C CA . ASP A 1 79 ? -6.708 -5.590 -8.649 1.00 92.31 79 ASP A CA 1
ATOM 627 C C . ASP A 1 79 ? -7.723 -4.441 -8.458 1.00 92.31 79 ASP A C 1
ATOM 629 O O . ASP A 1 79 ? -8.032 -4.042 -7.333 1.00 92.31 79 ASP A O 1
ATOM 633 N N . PRO A 1 80 ? -8.275 -3.883 -9.551 1.00 89.88 80 PRO A N 1
ATOM 634 C CA . PRO A 1 80 ? -9.104 -2.682 -9.486 1.00 89.88 80 PRO A CA 1
ATOM 635 C C . PRO A 1 80 ? -10.469 -2.909 -8.818 1.00 89.88 80 PRO A C 1
ATOM 637 O O . PRO A 1 80 ? -11.201 -1.939 -8.604 1.00 89.88 80 PRO A O 1
ATOM 640 N N . GLY A 1 81 ? -10.832 -4.155 -8.481 1.00 91.31 81 GLY A N 1
ATOM 641 C CA . GLY A 1 81 ? -12.124 -4.498 -7.889 1.00 91.31 81 GLY A CA 1
ATOM 642 C C . GLY A 1 81 ? -12.401 -3.787 -6.564 1.00 91.31 81 GLY A C 1
ATOM 643 O O . GLY A 1 81 ? -13.565 -3.572 -6.220 1.00 91.31 81 GLY A O 1
ATOM 644 N N . VAL A 1 82 ? -11.355 -3.359 -5.852 1.00 90.94 82 VAL A N 1
ATOM 645 C CA . VAL A 1 82 ? -11.482 -2.633 -4.586 1.00 90.94 82 VAL A CA 1
ATOM 646 C C . VAL A 1 82 ? -12.055 -1.221 -4.739 1.00 90.94 82 VAL A C 1
ATOM 648 O O . VAL A 1 82 ? -12.666 -0.696 -3.812 1.00 90.94 82 VAL A O 1
ATOM 651 N N . ARG A 1 83 ? -11.929 -0.602 -5.920 1.00 91.88 83 ARG A N 1
ATOM 652 C CA . ARG A 1 83 ? -12.360 0.790 -6.152 1.00 91.88 83 ARG A CA 1
ATOM 653 C C . ARG A 1 83 ? -13.834 1.023 -5.839 1.00 91.88 83 ARG A C 1
ATOM 655 O O . ARG A 1 83 ? -14.207 2.111 -5.423 1.00 91.88 83 ARG A O 1
ATOM 662 N N . LYS A 1 84 ? -14.662 -0.016 -5.979 1.00 94.31 84 LYS A N 1
ATOM 663 C CA . LYS A 1 84 ? -16.101 0.026 -5.676 1.00 94.31 84 LYS A CA 1
ATOM 664 C C . LYS A 1 84 ? -16.420 0.270 -4.194 1.00 94.31 84 LYS A C 1
ATOM 666 O O . LYS A 1 84 ? -17.550 0.618 -3.880 1.00 94.31 84 LYS A O 1
ATOM 671 N N . VAL A 1 85 ? -15.456 0.049 -3.296 1.00 94.75 85 VAL A N 1
ATOM 672 C CA . VAL A 1 85 ? -15.591 0.264 -1.844 1.00 94.75 85 VAL A CA 1
ATOM 673 C C . VAL A 1 85 ? -14.628 1.334 -1.316 1.00 94.75 85 VAL A C 1
ATOM 675 O O . VAL A 1 85 ? -14.392 1.395 -0.112 1.00 94.75 85 VAL A O 1
ATOM 678 N N . GLN A 1 86 ? -14.057 2.162 -2.197 1.00 95.69 86 GLN A N 1
ATOM 679 C CA . GLN A 1 86 ? -13.215 3.296 -1.811 1.00 95.69 86 GLN A CA 1
ATOM 680 C C . GLN A 1 86 ? -14.058 4.558 -1.609 1.00 95.69 86 GLN A C 1
ATOM 682 O O . GLN A 1 86 ? -14.993 4.821 -2.365 1.00 95.69 86 GLN A O 1
ATOM 687 N N . GLN A 1 87 ? -13.696 5.361 -0.612 1.00 96.44 87 GLN A N 1
ATOM 688 C CA . GLN A 1 87 ? -14.362 6.619 -0.281 1.00 96.44 87 GLN A CA 1
ATOM 689 C C . GLN A 1 87 ? -13.329 7.721 -0.051 1.00 96.44 87 GLN A C 1
ATOM 691 O O . GLN A 1 87 ? -12.348 7.518 0.662 1.00 96.44 87 GLN A O 1
ATOM 696 N N . ASP A 1 88 ? -13.557 8.894 -0.642 1.00 96.44 88 ASP A N 1
ATOM 697 C CA . ASP A 1 88 ? -12.765 10.099 -0.387 1.00 96.44 88 ASP A CA 1
ATOM 698 C C . ASP A 1 88 ? -13.381 10.853 0.794 1.00 96.44 88 ASP A C 1
ATOM 700 O O . ASP A 1 88 ? -14.522 11.312 0.712 1.00 96.44 88 ASP A O 1
ATOM 704 N N . LEU A 1 89 ? -12.650 10.933 1.902 1.00 97.00 89 LEU A N 1
ATOM 705 C CA . LEU A 1 89 ? -13.151 11.447 3.171 1.00 97.00 89 LEU A CA 1
ATOM 706 C C . LEU A 1 89 ? -12.288 12.600 3.683 1.00 97.00 89 LEU A C 1
ATOM 708 O O . LEU A 1 89 ? -11.128 12.783 3.304 1.00 97.00 89 LEU A O 1
ATOM 712 N N . MET A 1 90 ? -12.868 13.380 4.590 1.00 97.31 90 MET A N 1
ATOM 713 C CA . MET A 1 90 ? -12.198 14.481 5.269 1.00 97.31 90 MET A CA 1
ATOM 714 C C . MET A 1 90 ? -12.494 14.407 6.761 1.00 97.31 90 MET A C 1
ATOM 716 O O . MET A 1 90 ? -13.649 14.474 7.174 1.00 97.31 90 MET A O 1
ATOM 720 N N . LEU A 1 91 ? -11.439 14.270 7.556 1.00 95.44 91 LEU A N 1
ATOM 721 C CA . LEU A 1 91 ? -11.507 14.309 9.007 1.00 95.44 91 LEU A CA 1
ATOM 722 C C . LEU A 1 91 ? -11.199 15.732 9.471 1.00 95.44 91 LEU A C 1
ATOM 724 O O . LEU A 1 91 ? -10.130 16.256 9.167 1.00 95.44 91 LEU A O 1
ATOM 728 N N . LYS A 1 92 ? -12.125 16.348 10.206 1.00 97.38 92 LYS A N 1
ATOM 729 C CA . LYS A 1 92 ? -11.892 17.647 10.843 1.00 97.38 92 LYS A CA 1
ATOM 730 C C . LYS A 1 92 ? -11.160 17.438 12.162 1.00 97.38 92 LYS A C 1
ATOM 732 O O . LYS A 1 92 ? -11.603 16.629 12.974 1.00 97.38 92 LYS A O 1
ATOM 737 N N . THR A 1 93 ? -10.071 18.166 12.374 1.00 96.69 93 THR A N 1
ATOM 738 C CA . THR A 1 93 ? -9.315 18.153 13.633 1.00 96.69 93 THR A CA 1
ATOM 739 C C . THR A 1 93 ? -8.971 19.579 14.048 1.00 96.69 93 THR A C 1
ATOM 741 O O . THR A 1 93 ? -8.963 20.478 13.206 1.00 96.69 93 THR A O 1
ATOM 744 N N . ASP A 1 94 ? -8.621 19.785 15.316 1.00 97.31 94 ASP A N 1
ATOM 745 C CA . ASP A 1 94 ? -8.172 21.097 15.805 1.00 97.31 94 ASP A CA 1
ATOM 746 C C . ASP A 1 94 ? -6.880 21.573 15.113 1.00 97.31 94 ASP A C 1
ATOM 748 O O . ASP A 1 94 ? -6.627 22.771 15.011 1.00 97.31 94 ASP A O 1
ATOM 752 N N . ALA A 1 95 ? -6.077 20.638 14.591 1.00 95.69 95 ALA A N 1
ATOM 753 C CA . ALA A 1 95 ? -4.859 20.917 13.830 1.00 95.69 95 ALA A CA 1
ATOM 754 C C . ALA A 1 95 ? -5.116 21.178 12.330 1.00 95.69 95 ALA A C 1
ATOM 756 O O . ALA A 1 95 ? -4.185 21.514 11.598 1.00 95.69 95 ALA A O 1
ATOM 757 N N . GLY A 1 96 ? -6.359 21.020 11.865 1.00 97.19 96 GLY A N 1
ATOM 758 C CA . GLY A 1 96 ? -6.766 21.205 10.473 1.00 97.19 96 GLY A CA 1
ATOM 759 C C . GLY A 1 96 ? -7.479 19.998 9.862 1.00 97.19 96 GLY A C 1
ATOM 760 O O . GLY A 1 96 ? -7.658 18.948 10.485 1.00 97.19 96 GLY A O 1
ATOM 761 N N . ASP A 1 97 ? -7.901 20.164 8.611 1.00 97.38 97 ASP A N 1
ATOM 762 C CA . ASP A 1 97 ? -8.629 19.141 7.863 1.00 97.38 97 ASP A CA 1
ATOM 763 C C . ASP A 1 97 ? -7.673 18.103 7.255 1.00 97.38 97 ASP A C 1
ATOM 765 O O . ASP A 1 97 ? -6.774 18.432 6.478 1.00 97.38 97 ASP A O 1
ATOM 769 N N . ILE A 1 98 ? -7.916 16.823 7.540 1.00 95.75 98 ILE A N 1
ATOM 770 C CA . ILE A 1 98 ? -7.141 15.692 7.025 1.00 95.75 98 ILE A CA 1
ATOM 771 C C . ILE A 1 98 ? -7.964 14.949 5.974 1.00 95.75 98 ILE A C 1
ATOM 773 O O . ILE A 1 98 ? -8.885 14.184 6.282 1.00 95.75 98 ILE A O 1
ATOM 777 N N . ARG A 1 99 ? -7.610 15.138 4.701 1.00 96.56 99 ARG A N 1
ATOM 778 C CA . ARG A 1 99 ? -8.185 14.361 3.595 1.00 96.56 99 ARG A CA 1
ATOM 779 C C . ARG A 1 99 ? -7.529 12.991 3.511 1.00 96.56 99 ARG A C 1
ATOM 781 O O . ARG A 1 99 ? -6.308 12.897 3.422 1.00 96.56 99 ARG A O 1
ATOM 788 N N . HIS A 1 100 ? -8.334 11.943 3.448 1.00 96.31 100 HIS A N 1
ATOM 789 C CA . HIS A 1 100 ? -7.866 10.563 3.366 1.00 96.31 100 HIS A CA 1
ATOM 790 C C . HIS A 1 100 ? -8.765 9.738 2.446 1.00 96.31 100 HIS A C 1
ATOM 792 O O . HIS A 1 100 ? -9.813 10.201 1.997 1.00 96.31 100 HIS A O 1
ATOM 798 N N . VAL A 1 101 ? -8.315 8.533 2.109 1.00 96.56 101 VAL A N 1
ATOM 799 C CA . VAL A 1 101 ? -9.140 7.548 1.409 1.00 96.56 101 VAL A CA 1
ATOM 800 C C . VAL A 1 101 ? -9.390 6.398 2.367 1.00 96.56 101 VAL A C 1
ATOM 802 O O . VAL A 1 101 ? -8.442 5.846 2.919 1.00 96.56 101 VAL A O 1
ATOM 805 N N . ALA A 1 102 ? -10.658 6.060 2.569 1.00 96.31 102 ALA A N 1
ATOM 806 C CA . ALA A 1 102 ? -11.057 4.868 3.300 1.00 96.31 102 ALA A CA 1
ATOM 807 C C . ALA A 1 102 ? -11.448 3.767 2.317 1.00 96.31 102 ALA A C 1
ATOM 809 O O . ALA A 1 102 ? -12.003 4.041 1.250 1.00 96.31 102 ALA A O 1
ATOM 810 N N . VAL A 1 103 ? -11.154 2.520 2.673 1.00 94.94 103 VAL A N 1
ATOM 811 C CA . VAL A 1 103 ? -11.426 1.354 1.833 1.00 94.94 103 VAL A CA 1
ATOM 812 C C . VAL A 1 103 ? -12.130 0.295 2.667 1.00 94.94 103 VAL A C 1
ATOM 814 O O . VAL A 1 103 ? -11.632 -0.107 3.714 1.00 94.94 103 VAL A O 1
ATOM 817 N N . GLY A 1 104 ? -13.296 -0.159 2.209 1.00 94.31 104 GLY A N 1
ATOM 818 C CA . GLY A 1 104 ? -14.069 -1.179 2.913 1.00 94.31 104 GLY A CA 1
ATOM 819 C C . GLY A 1 104 ? -14.848 -0.632 4.113 1.00 94.31 104 GLY A C 1
ATOM 820 O O . GLY A 1 104 ? -15.466 0.428 4.038 1.00 94.31 104 GLY A O 1
ATOM 821 N N . ARG A 1 105 ? -14.898 -1.409 5.200 1.00 93.25 105 ARG A N 1
ATOM 822 C CA . ARG A 1 105 ? -15.705 -1.104 6.391 1.00 93.25 105 ARG A CA 1
ATOM 823 C C . ARG A 1 105 ? -14.947 -0.155 7.323 1.00 93.25 105 ARG A C 1
ATOM 825 O O . ARG A 1 105 ? -13.880 -0.509 7.806 1.00 93.25 105 ARG A O 1
ATOM 832 N N . THR A 1 106 ? -15.536 0.999 7.630 1.00 92.25 106 THR A N 1
ATOM 833 C CA . THR A 1 106 ? -14.943 2.025 8.511 1.00 92.25 106 THR A CA 1
ATOM 834 C C . THR A 1 106 ? -15.424 1.964 9.964 1.00 92.25 106 THR A C 1
ATOM 836 O O . THR A 1 106 ? -14.803 2.565 10.832 1.00 92.25 106 THR A O 1
ATOM 839 N N . GLU A 1 107 ? -16.498 1.224 10.252 1.00 92.50 107 GLU A N 1
ATOM 840 C CA . GLU A 1 107 ? -17.081 1.081 11.594 1.00 92.50 107 GLU A CA 1
ATOM 841 C C . GLU A 1 107 ? -17.227 -0.395 11.973 1.00 92.50 107 GLU A C 1
ATOM 843 O O . GLU A 1 107 ? -17.639 -1.213 11.152 1.00 92.50 107 GLU A O 1
ATOM 848 N N . GLY A 1 108 ? -16.889 -0.761 13.213 1.00 93.44 108 GLY A N 1
ATOM 849 C CA . GLY A 1 108 ? -16.954 -2.159 13.663 1.00 93.44 108 GLY A CA 1
ATOM 850 C C . GLY A 1 108 ? -16.016 -3.098 12.888 1.00 93.44 108 GLY A C 1
ATOM 851 O O . GLY A 1 108 ? -16.333 -4.275 12.697 1.00 93.44 108 GLY A O 1
ATOM 852 N N . ALA A 1 109 ? -14.898 -2.573 12.377 1.00 92.19 109 ALA A N 1
ATOM 853 C CA . ALA A 1 109 ? -13.824 -3.368 11.793 1.00 92.19 109 ALA A CA 1
ATOM 854 C C . ALA A 1 109 ? -13.007 -4.049 12.903 1.00 92.19 109 ALA A C 1
ATOM 856 O O . ALA A 1 109 ? -12.740 -3.447 13.940 1.00 92.19 109 ALA A O 1
ATOM 857 N N . SER A 1 110 ? -12.595 -5.299 12.682 1.00 90.00 110 SER A N 1
ATOM 858 C CA . SER A 1 110 ? -11.730 -6.027 13.622 1.00 90.00 110 SER A CA 1
ATOM 859 C C . SER A 1 110 ? -10.273 -5.555 13.581 1.00 90.00 110 SER A C 1
ATOM 861 O O . SER A 1 110 ? -9.551 -5.732 14.555 1.00 90.00 110 SER A O 1
ATOM 863 N N . ILE A 1 111 ? -9.841 -4.984 12.450 1.00 90.06 111 ILE A N 1
ATOM 864 C CA . ILE A 1 111 ? -8.503 -4.427 12.210 1.00 90.06 111 ILE A CA 1
ATOM 865 C C . ILE A 1 111 ? -8.664 -3.191 11.320 1.00 90.06 111 ILE A C 1
ATOM 867 O O . ILE A 1 111 ? -9.472 -3.203 10.392 1.00 90.06 111 ILE A O 1
ATOM 871 N N . ILE A 1 112 ? -7.875 -2.149 11.585 1.00 91.25 112 ILE A N 1
ATOM 872 C CA . ILE A 1 112 ? -7.715 -0.989 10.703 1.00 91.25 112 ILE A CA 1
ATOM 873 C C . ILE A 1 112 ? -6.233 -0.883 10.352 1.00 91.25 112 ILE A C 1
ATOM 875 O O . ILE A 1 112 ? -5.389 -0.818 11.243 1.00 91.25 112 ILE A O 1
ATOM 879 N N . VAL A 1 113 ? -5.925 -0.851 9.057 1.00 90.88 113 VAL A N 1
ATOM 880 C CA . VAL A 1 113 ? -4.571 -0.605 8.550 1.00 90.88 113 VAL A CA 1
ATOM 881 C C . VAL A 1 113 ? -4.485 0.852 8.116 1.00 90.88 113 VAL A C 1
ATOM 883 O O . VAL A 1 113 ? -5.311 1.324 7.336 1.00 90.88 113 VAL A O 1
ATOM 886 N N . LEU A 1 114 ? -3.488 1.571 8.630 1.00 92.88 114 LEU A N 1
ATOM 887 C CA . LEU A 1 114 ? -3.234 2.961 8.267 1.00 92.88 114 LEU A CA 1
ATOM 888 C C . LEU A 1 114 ? -1.999 3.041 7.377 1.00 92.88 114 LEU A C 1
ATOM 890 O O . LEU A 1 114 ? -0.895 2.698 7.793 1.00 92.88 114 LEU A O 1
ATOM 894 N N . TYR A 1 115 ? -2.189 3.537 6.158 1.00 92.56 115 TYR A N 1
ATOM 895 C CA . TYR A 1 115 ? -1.091 3.905 5.277 1.00 92.56 115 TYR A CA 1
ATOM 896 C C . TYR A 1 115 ? -0.719 5.374 5.502 1.00 92.56 115 TYR A C 1
ATOM 898 O O . TYR A 1 115 ? -1.555 6.266 5.342 1.00 92.56 115 TYR A O 1
ATOM 906 N N . LEU A 1 116 ? 0.545 5.624 5.840 1.00 93.75 116 LEU A N 1
ATOM 907 C CA . LEU A 1 116 ? 1.116 6.960 5.985 1.00 93.75 116 LEU A CA 1
ATOM 908 C C . LEU A 1 116 ? 2.205 7.137 4.930 1.00 93.75 116 LEU A C 1
ATOM 910 O O . LEU A 1 116 ? 3.104 6.306 4.817 1.00 93.75 116 LEU A O 1
ATOM 914 N N . HIS A 1 117 ? 2.128 8.211 4.151 1.00 91.94 117 HIS A N 1
ATOM 915 C CA . HIS A 1 117 ? 3.144 8.508 3.148 1.00 91.94 117 HIS A CA 1
ATOM 916 C C . HIS A 1 117 ? 4.241 9.411 3.718 1.00 91.94 117 HIS A C 1
ATOM 918 O O . HIS A 1 117 ? 4.002 10.227 4.608 1.00 91.94 117 HIS A O 1
ATOM 924 N N . GLY A 1 118 ? 5.443 9.291 3.156 1.00 92.38 118 GLY A N 1
ATOM 925 C CA . GLY A 1 118 ? 6.562 10.180 3.449 1.00 92.38 118 GLY A CA 1
ATOM 926 C C . GLY A 1 118 ? 6.545 11.466 2.619 1.00 92.38 118 GLY A C 1
ATOM 927 O O . GLY A 1 118 ? 5.556 11.819 1.963 1.00 92.38 118 GLY A O 1
ATOM 928 N N . GLN A 1 119 ? 7.684 12.156 2.636 1.00 94.94 119 GLN A N 1
ATOM 929 C CA . GLN A 1 119 ? 7.937 13.336 1.812 1.00 94.94 119 GLN A CA 1
ATOM 930 C C . GLN A 1 119 ? 7.776 13.012 0.318 1.00 94.94 119 GLN A C 1
ATOM 932 O O . GLN A 1 119 ? 8.235 11.976 -0.151 1.00 94.94 119 GLN A O 1
ATOM 937 N N . GLY A 1 120 ? 7.114 13.902 -0.427 1.00 91.06 120 GLY A N 1
ATOM 938 C CA . GLY A 1 120 ? 6.849 13.721 -1.862 1.00 91.06 120 GLY A CA 1
ATOM 939 C C . GLY A 1 120 ? 5.693 12.767 -2.189 1.00 91.06 120 GLY A C 1
ATOM 940 O O . GLY A 1 120 ? 5.283 12.689 -3.344 1.00 91.06 120 GLY A O 1
ATOM 941 N N . GLY A 1 121 ? 5.137 12.081 -1.187 1.00 91.75 121 GLY A N 1
ATOM 942 C CA . GLY A 1 121 ? 3.968 11.221 -1.341 1.00 91.75 121 GLY A CA 1
ATOM 943 C C . GLY A 1 121 ? 2.639 11.974 -1.286 1.00 91.75 121 GLY A C 1
ATOM 944 O O . GLY A 1 121 ? 2.570 13.185 -1.065 1.00 91.75 121 GLY A O 1
ATOM 945 N N . SER A 1 122 ? 1.548 11.230 -1.463 1.00 93.31 122 SER A N 1
ATOM 946 C CA . SER A 1 122 ? 0.194 11.758 -1.281 1.00 93.31 122 SER A CA 1
ATOM 947 C C . SER A 1 122 ? -0.752 10.704 -0.715 1.00 93.31 122 SER A C 1
ATOM 949 O O . SER A 1 122 ? -0.511 9.503 -0.837 1.00 93.31 122 SER A O 1
ATOM 951 N N . ARG A 1 123 ? -1.905 11.144 -0.195 1.00 93.31 123 ARG A N 1
ATOM 952 C CA . ARG A 1 123 ? -2.992 10.265 0.282 1.00 93.31 123 ARG A CA 1
ATOM 953 C C . ARG A 1 123 ? -3.500 9.243 -0.748 1.00 93.31 123 ARG A C 1
ATOM 955 O O . ARG A 1 123 ? -4.223 8.328 -0.377 1.00 93.31 123 ARG A O 1
ATOM 962 N N . LYS A 1 124 ? -3.179 9.418 -2.037 1.00 92.31 124 LYS A N 1
ATOM 963 C CA . LYS A 1 124 ? -3.578 8.495 -3.111 1.00 92.31 124 LYS A CA 1
ATOM 964 C C . LYS A 1 124 ? -2.600 7.335 -3.301 1.00 92.31 124 LYS A C 1
ATOM 966 O O . LYS A 1 124 ? -2.983 6.328 -3.879 1.00 92.31 124 LYS A O 1
ATOM 971 N N . GLN A 1 125 ? -1.366 7.457 -2.815 1.00 90.75 125 GLN A N 1
ATOM 972 C CA . GLN A 1 125 ? -0.288 6.507 -3.092 1.00 90.75 125 GLN A CA 1
ATOM 973 C C . GLN A 1 125 ? -0.622 5.080 -2.633 1.00 90.75 125 GLN A C 1
ATOM 975 O O . GLN A 1 125 ? -0.465 4.140 -3.401 1.00 90.75 125 GLN A O 1
ATOM 980 N N . GLY A 1 126 ? -1.175 4.922 -1.428 1.00 90.19 126 GLY A N 1
ATOM 981 C CA . GLY A 1 126 ? -1.575 3.611 -0.903 1.00 90.19 126 GLY A CA 1
ATOM 982 C C . GLY A 1 126 ? -2.856 3.027 -1.511 1.00 90.19 126 GLY A C 1
ATOM 983 O O . GLY A 1 126 ? -3.230 1.912 -1.170 1.00 90.19 126 GLY A O 1
ATOM 984 N N . VAL A 1 127 ? -3.568 3.758 -2.375 1.00 93.38 127 VAL A N 1
ATOM 985 C CA . VAL A 1 127 ? -4.850 3.305 -2.953 1.00 93.38 127 VAL A CA 1
ATOM 986 C C . VAL A 1 127 ? -4.865 3.287 -4.480 1.00 93.38 127 VAL A C 1
ATOM 988 O O . VAL A 1 127 ? -5.845 2.828 -5.075 1.00 93.38 127 VAL A O 1
ATOM 991 N N . ASP A 1 128 ? -3.802 3.782 -5.113 1.00 92.50 128 ASP A N 1
ATOM 992 C CA . ASP A 1 128 ? -3.631 3.757 -6.557 1.00 92.50 128 ASP A CA 1
ATOM 993 C C . ASP A 1 128 ? -2.918 2.481 -7.006 1.00 92.50 128 ASP A C 1
ATOM 995 O O . ASP A 1 128 ? -1.703 2.435 -7.213 1.00 92.50 128 ASP A O 1
ATOM 999 N N . ASP A 1 129 ? -3.735 1.454 -7.216 1.00 92.56 129 ASP A N 1
ATOM 1000 C CA . ASP A 1 129 ? -3.328 0.166 -7.760 1.00 92.56 129 ASP A CA 1
ATOM 1001 C C . ASP A 1 129 ? -2.467 0.258 -9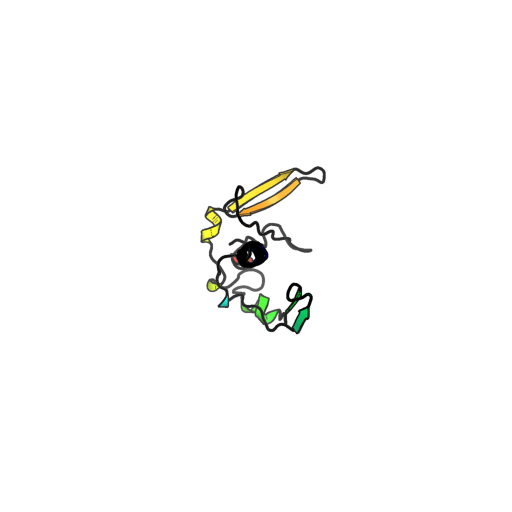.021 1.00 92.56 129 ASP A C 1
ATOM 1003 O O . ASP A 1 129 ? -1.581 -0.573 -9.200 1.00 92.56 129 ASP A O 1
ATOM 1007 N N . PHE A 1 130 ? -2.732 1.215 -9.919 1.00 92.88 130 PHE A N 1
ATOM 1008 C CA . PHE A 1 130 ? -2.008 1.257 -11.188 1.00 92.88 130 PHE A CA 1
ATOM 1009 C C . PHE A 1 130 ? -0.578 1.731 -11.007 1.00 92.88 130 PHE A C 1
ATOM 1011 O O . PHE A 1 130 ? 0.288 1.236 -11.717 1.00 92.88 130 PHE A O 1
ATOM 1018 N N . THR A 1 131 ? -0.331 2.653 -10.082 1.00 89.25 131 THR A N 1
ATOM 1019 C CA . THR A 1 131 ? 1.001 3.232 -9.891 1.00 89.25 131 THR A CA 1
ATOM 1020 C C . THR A 1 131 ? 1.834 2.418 -8.902 1.00 89.25 131 THR A C 1
ATOM 1022 O O . THR A 1 131 ? 3.018 2.217 -9.137 1.00 89.25 131 THR A O 1
ATOM 1025 N N . PHE A 1 132 ? 1.232 1.916 -7.816 1.00 82.12 132 PHE A N 1
ATOM 1026 C CA . PHE A 1 132 ? 1.980 1.313 -6.699 1.00 82.12 132 PHE A CA 1
ATOM 1027 C C . PHE A 1 132 ? 1.640 -0.158 -6.430 1.00 82.12 132 PHE A C 1
ATOM 1029 O O . PHE A 1 132 ? 2.215 -0.773 -5.530 1.00 82.12 132 PHE A O 1
ATOM 1036 N N . GLY A 1 133 ? 0.732 -0.740 -7.216 1.00 84.06 133 GLY A N 1
ATOM 1037 C CA . GLY A 1 133 ? 0.174 -2.061 -6.952 1.00 84.06 133 GLY A CA 1
ATOM 1038 C C . GLY A 1 133 ? -0.928 -2.026 -5.894 1.00 84.06 133 GLY A C 1
ATOM 1039 O O . GLY A 1 133 ? -1.083 -1.075 -5.133 1.00 84.06 133 GLY A O 1
ATOM 1040 N N . GLY A 1 134 ? -1.738 -3.078 -5.872 1.00 82.81 134 GLY A N 1
ATOM 1041 C CA . GLY A 1 134 ? -2.950 -3.145 -5.056 1.00 82.81 134 GLY A CA 1
ATOM 1042 C C . GLY A 1 134 ? -2.775 -3.744 -3.664 1.00 82.81 134 GLY A C 1
ATOM 1043 O O . GLY A 1 134 ? -3.735 -4.302 -3.156 1.00 82.81 134 GLY A O 1
ATOM 1044 N N . ASN A 1 135 ? -1.576 -3.740 -3.073 1.00 83.56 135 ASN A N 1
ATOM 1045 C CA . ASN A 1 135 ? -1.351 -4.459 -1.808 1.00 83.56 135 ASN A CA 1
ATOM 1046 C C . ASN A 1 135 ? -1.831 -3.685 -0.568 1.00 83.56 135 ASN A C 1
ATOM 1048 O O . ASN A 1 135 ? -2.299 -4.275 0.396 1.00 83.56 135 ASN A O 1
ATOM 1052 N N . PHE A 1 136 ? -1.718 -2.355 -0.576 1.00 84.81 136 PHE A N 1
ATOM 1053 C CA . PHE A 1 136 ? -1.916 -1.530 0.627 1.00 84.81 136 PHE A CA 1
ATOM 1054 C C . PHE A 1 136 ? -3.383 -1.287 1.004 1.00 84.81 136 PHE A C 1
ATOM 1056 O O . PHE A 1 136 ? -3.681 -0.854 2.113 1.00 84.81 136 PHE A O 1
ATOM 1063 N N . ASN A 1 137 ? -4.298 -1.523 0.074 1.00 85.06 137 ASN A N 1
ATOM 1064 C CA . ASN A 1 137 ? -5.711 -1.185 0.165 1.00 85.06 137 ASN A CA 1
ATOM 1065 C C . ASN A 1 137 ? -6.579 -2.448 0.118 1.00 85.06 137 ASN A C 1
ATOM 1067 O O . ASN A 1 137 ? -7.553 -2.477 -0.628 1.00 85.06 137 ASN A O 1
ATOM 1071 N N . ARG A 1 138 ? -6.202 -3.514 0.827 1.00 87.06 138 ARG A N 1
ATOM 1072 C CA . ARG A 1 138 ? -6.923 -4.798 0.849 1.00 87.06 138 ARG A CA 1
ATOM 1073 C C . ARG A 1 138 ? -7.378 -5.178 2.247 1.00 87.06 138 ARG A C 1
ATOM 1075 O O . ARG A 1 138 ? -6.668 -4.827 3.211 1.00 87.06 138 ARG A O 1
#

Nearest PDB structures (foldseek):
  1x0g-assembly1_D  TM=2.505E-01  e=8.206E-01  Thermosynechococcus vestitus BP-1
  7xwx-assembly1_E  TM=4.217E-01  e=4.404E+00  Severe acute respiratory syndrome coronavirus 2
  2cjr-assembly1_A  TM=3.339E-01  e=4.710E+00  SARS coronavirus TW1